Protein AF-A0A716LCE0-F1 (afdb_monomer_lite)

Secondary structure (DSSP, 8-state):
-----HHHHHHHHHHHHHHHHHHHHHHHHS-PPPP--S---S---HHHHHHHHHHHHH-

pLDDT: mean 82.01, std 11.82, range [48.97, 96.56]

Radius of gyration: 15.86 Å; chains: 1; bounding box: 36×22×34 Å

Structure (mmCIF, N/CA/C/O backbone):
data_AF-A0A716LCE0-F1
#
_entry.id   AF-A0A716LCE0-F1
#
loop_
_atom_site.group_PDB
_atom_site.id
_atom_site.type_symbol
_atom_site.label_atom_id
_atom_site.label_alt_id
_atom_site.label_comp_id
_atom_site.label_asym_id
_atom_site.label_entity_id
_atom_site.label_seq_id
_atom_site.pdbx_PDB_ins_code
_atom_site.Cartn_x
_atom_site.Cartn_y
_atom_site.Cartn_z
_atom_site.occupancy
_atom_site.B_iso_or_equiv
_atom_site.auth_seq_id
_at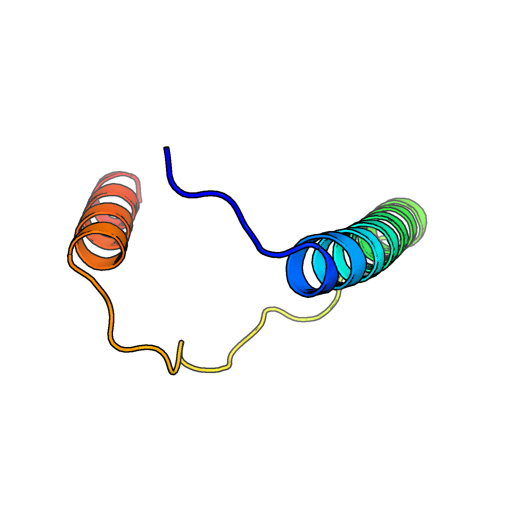om_site.auth_comp_id
_atom_site.auth_asym_id
_atom_site.auth_atom_id
_atom_site.pdbx_PDB_model_num
ATOM 1 N N . ILE A 1 1 ? 18.492 -12.028 -9.722 1.00 48.97 1 ILE A N 1
ATOM 2 C CA . ILE A 1 1 ? 17.954 -11.263 -8.574 1.00 48.97 1 ILE A CA 1
ATOM 3 C C . ILE A 1 1 ? 18.189 -9.804 -8.925 1.00 48.97 1 ILE A C 1
ATOM 5 O O . ILE A 1 1 ? 19.309 -9.488 -9.305 1.00 48.97 1 ILE A O 1
ATOM 9 N N . ILE A 1 2 ? 17.138 -8.985 -8.965 1.00 58.50 2 ILE A N 1
ATOM 10 C CA . ILE A 1 2 ? 17.254 -7.539 -9.202 1.00 58.50 2 ILE A CA 1
ATOM 11 C C . ILE A 1 2 ? 17.234 -6.899 -7.818 1.00 58.50 2 ILE A C 1
ATOM 13 O O . ILE A 1 2 ? 16.305 -7.148 -7.053 1.00 58.50 2 ILE A O 1
ATOM 17 N N . GLU A 1 3 ? 18.274 -6.144 -7.488 1.00 72.88 3 GLU A N 1
ATOM 18 C CA . GLU A 1 3 ? 18.415 -5.476 -6.195 1.00 72.88 3 GLU A CA 1
ATOM 19 C C . GLU A 1 3 ? 18.214 -3.972 -6.386 1.00 72.88 3 GLU A C 1
ATOM 21 O O . GLU A 1 3 ? 18.692 -3.390 -7.361 1.00 72.88 3 GLU A O 1
ATOM 26 N N . ALA A 1 4 ? 17.464 -3.351 -5.476 1.00 78.75 4 ALA A N 1
ATOM 27 C CA . ALA A 1 4 ? 17.295 -1.906 -5.459 1.00 78.75 4 ALA A CA 1
ATOM 28 C C . ALA A 1 4 ? 18.593 -1.227 -4.994 1.00 78.75 4 ALA A C 1
ATOM 30 O O . ALA A 1 4 ? 19.333 -1.779 -4.178 1.00 78.75 4 ALA A O 1
ATOM 31 N N . SER A 1 5 ? 18.863 -0.018 -5.492 1.00 86.38 5 SER A N 1
ATOM 32 C CA . SER A 1 5 ? 19.970 0.794 -4.981 1.00 86.38 5 SER A CA 1
ATOM 33 C C . SER A 1 5 ? 19.719 1.199 -3.524 1.00 86.38 5 SER A C 1
ATOM 35 O O . SER A 1 5 ? 18.576 1.245 -3.068 1.00 86.38 5 SER A O 1
ATOM 37 N N . THR A 1 6 ? 20.779 1.534 -2.787 1.00 86.81 6 THR A N 1
ATOM 38 C CA . THR A 1 6 ? 20.678 1.968 -1.383 1.00 86.81 6 THR A CA 1
ATOM 39 C C . THR A 1 6 ? 19.715 3.143 -1.203 1.00 86.81 6 THR A C 1
ATOM 41 O O . THR A 1 6 ? 18.892 3.124 -0.297 1.00 86.81 6 THR A O 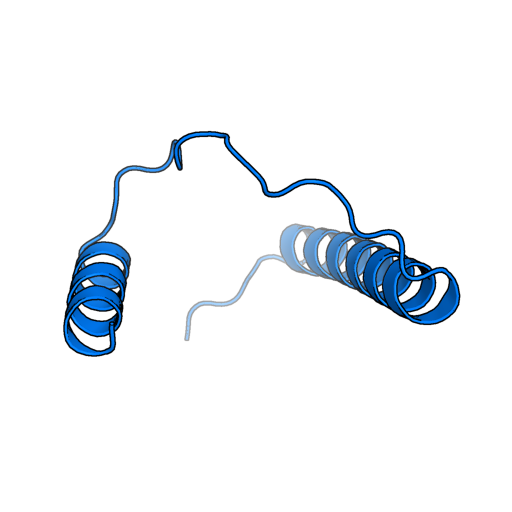1
ATOM 44 N N . GLU A 1 7 ? 19.750 4.121 -2.109 1.00 83.31 7 GLU A N 1
ATOM 45 C CA . GLU A 1 7 ? 18.850 5.282 -2.086 1.00 83.31 7 GLU A CA 1
ATOM 46 C C . GLU A 1 7 ? 17.379 4.875 -2.266 1.00 83.31 7 GLU A C 1
ATOM 48 O O . GLU A 1 7 ? 16.501 5.366 -1.557 1.00 83.31 7 GLU A O 1
ATOM 53 N N . LEU A 1 8 ? 17.104 3.928 -3.172 1.00 87.94 8 LEU A N 1
ATOM 54 C CA . LEU A 1 8 ? 15.756 3.391 -3.374 1.00 87.94 8 LEU A CA 1
ATOM 55 C C . LEU A 1 8 ? 15.281 2.569 -2.170 1.00 87.94 8 LEU A C 1
ATOM 57 O O . LEU A 1 8 ? 14.097 2.605 -1.837 1.00 87.94 8 LEU A O 1
ATOM 61 N N . LEU A 1 9 ? 16.186 1.856 -1.494 1.00 88.44 9 LEU A N 1
ATOM 62 C CA . LEU A 1 9 ? 15.870 1.135 -0.260 1.00 88.44 9 LEU A CA 1
ATOM 63 C C . LEU A 1 9 ? 15.518 2.097 0.877 1.00 88.44 9 LEU A C 1
ATOM 65 O O . LEU A 1 9 ? 14.519 1.889 1.564 1.00 88.44 9 LEU A O 1
ATOM 69 N N . GLU A 1 10 ? 16.298 3.160 1.062 1.00 90.00 10 GLU A N 1
ATOM 70 C CA . GLU A 1 10 ? 16.030 4.181 2.077 1.00 90.00 10 GLU A CA 1
ATOM 71 C C . GLU A 1 10 ? 14.697 4.890 1.825 1.00 90.00 10 GLU A C 1
ATOM 73 O O . GLU A 1 10 ? 13.878 5.006 2.744 1.00 90.00 10 GLU A O 1
ATOM 78 N N . LEU A 1 11 ? 14.434 5.288 0.576 1.00 92.69 11 LEU A N 1
ATOM 79 C CA . LEU A 1 11 ? 13.150 5.862 0.180 1.00 92.69 11 LEU A CA 1
ATOM 80 C C . LEU A 1 11 ? 12.000 4.879 0.440 1.00 92.69 11 LEU A C 1
ATOM 82 O O . LEU A 1 11 ? 11.004 5.242 1.067 1.00 92.69 11 LEU A O 1
ATOM 86 N N . GLY A 1 12 ? 12.163 3.615 0.044 1.00 89.56 12 GLY A N 1
ATOM 87 C CA . GLY A 1 12 ? 11.174 2.567 0.286 1.00 89.56 12 GLY A CA 1
ATOM 88 C C . GLY A 1 12 ? 10.878 2.357 1.774 1.00 89.56 12 GLY A C 1
ATOM 89 O O . GLY A 1 12 ? 9.723 2.168 2.158 1.00 89.56 12 GLY A O 1
ATOM 90 N N . MET A 1 13 ? 11.889 2.453 2.643 1.00 92.69 13 MET A N 1
ATOM 91 C CA . MET A 1 13 ? 11.701 2.371 4.095 1.00 92.69 13 MET A CA 1
ATOM 92 C C . MET A 1 13 ? 10.913 3.558 4.658 1.00 92.69 13 MET A C 1
ATOM 94 O O . MET A 1 13 ? 10.128 3.380 5.597 1.00 92.69 13 MET A O 1
ATOM 98 N N . LEU A 1 14 ? 11.128 4.764 4.128 1.00 94.00 14 LEU A N 1
ATOM 99 C CA . LEU A 1 14 ? 10.384 5.956 4.537 1.00 94.00 14 LEU A CA 1
ATOM 100 C C . LEU A 1 14 ? 8.913 5.853 4.127 1.00 94.00 14 LEU A C 1
ATOM 102 O O . LEU A 1 14 ? 8.042 6.041 4.982 1.00 94.00 14 LEU A O 1
ATOM 106 N N . GLU A 1 15 ? 8.647 5.474 2.876 1.00 92.06 15 GLU A N 1
ATOM 107 C CA . GLU A 1 15 ? 7.285 5.262 2.378 1.00 92.06 15 GLU A CA 1
ATOM 108 C C . GLU A 1 15 ? 6.575 4.152 3.157 1.00 92.06 15 GLU A C 1
ATOM 110 O O . GLU A 1 15 ? 5.477 4.365 3.664 1.00 92.06 15 GLU A O 1
ATOM 115 N N . TYR A 1 16 ? 7.233 3.012 3.398 1.00 90.31 16 TYR A N 1
ATOM 116 C CA . TYR A 1 16 ? 6.660 1.934 4.211 1.00 90.31 16 TYR A CA 1
ATOM 117 C C . TYR A 1 16 ? 6.223 2.421 5.600 1.00 90.31 16 TYR A C 1
ATOM 119 O O . TYR A 1 16 ? 5.106 2.153 6.045 1.00 90.31 16 TYR A O 1
ATOM 127 N N . ARG A 1 17 ? 7.084 3.172 6.298 1.00 93.69 17 ARG A N 1
ATOM 128 C CA . ARG A 1 17 ? 6.764 3.707 7.633 1.00 93.69 17 ARG A CA 1
ATOM 129 C C . ARG A 1 17 ? 5.587 4.677 7.600 1.00 93.69 17 ARG A C 1
ATOM 131 O O . ARG A 1 17 ? 4.791 4.680 8.540 1.00 93.69 17 ARG A O 1
ATOM 138 N N . LYS A 1 18 ? 5.490 5.505 6.558 1.00 91.94 18 LYS A N 1
ATOM 139 C CA . LYS A 1 18 ? 4.369 6.428 6.358 1.00 91.94 18 LYS A CA 1
ATOM 140 C C . LYS A 1 18 ? 3.069 5.650 6.148 1.00 91.94 18 LYS A C 1
ATOM 142 O O . LYS A 1 18 ? 2.133 5.854 6.918 1.00 91.94 18 LYS A O 1
ATOM 147 N N . THR A 1 19 ? 3.057 4.699 5.219 1.00 90.69 19 THR A N 1
ATOM 148 C CA . THR A 1 19 ? 1.886 3.864 4.921 1.00 90.69 19 THR A CA 1
ATOM 149 C C . THR A 1 19 ? 1.415 3.090 6.149 1.00 90.69 19 THR A C 1
ATOM 151 O O . THR A 1 19 ? 0.228 3.078 6.456 1.00 90.69 19 THR A O 1
ATOM 154 N N . MET A 1 20 ? 2.332 2.502 6.925 1.00 94.31 20 MET A N 1
ATOM 155 C CA . MET A 1 20 ? 1.964 1.792 8.156 1.00 94.31 20 MET A CA 1
ATOM 156 C C . MET A 1 20 ? 1.298 2.704 9.193 1.00 94.31 20 MET A C 1
ATOM 158 O O . MET A 1 20 ? 0.399 2.264 9.909 1.00 94.31 20 MET A O 1
ATOM 162 N N . ARG A 1 21 ? 1.707 3.976 9.271 1.00 93.19 21 ARG A N 1
ATOM 163 C CA . ARG A 1 21 ? 1.062 4.960 10.148 1.00 93.19 21 ARG A CA 1
ATOM 164 C C . ARG A 1 21 ? -0.336 5.321 9.653 1.00 93.19 21 ARG A C 1
ATOM 166 O O . ARG A 1 21 ? -1.247 5.422 10.467 1.00 93.19 21 ARG A O 1
ATOM 173 N N . GLU A 1 22 ? -0.501 5.513 8.348 1.00 91.94 22 GLU A N 1
ATOM 174 C CA . GLU A 1 22 ? -1.804 5.803 7.739 1.00 91.94 22 GLU A CA 1
ATOM 175 C C . GLU A 1 22 ? -2.783 4.640 7.942 1.00 91.94 22 GLU A C 1
ATOM 177 O O . GLU A 1 22 ? -3.926 4.873 8.326 1.00 91.94 22 GLU A O 1
ATOM 182 N N . ILE A 1 23 ? -2.313 3.394 7.805 1.00 91.00 23 ILE A N 1
ATOM 183 C CA . ILE A 1 23 ? -3.107 2.190 8.090 1.00 91.00 23 ILE A CA 1
ATOM 184 C C . ILE A 1 23 ? -3.541 2.147 9.555 1.00 91.00 23 ILE A C 1
ATOM 186 O O . ILE A 1 23 ? -4.712 1.903 9.830 1.00 91.00 23 ILE A O 1
ATOM 190 N N . ALA A 1 24 ? -2.621 2.379 10.496 1.00 95.00 24 ALA A N 1
ATOM 191 C CA . ALA A 1 24 ? -2.957 2.387 11.920 1.00 95.00 24 ALA A CA 1
ATOM 192 C C . ALA A 1 24 ? -4.001 3.468 12.244 1.00 95.00 24 ALA A C 1
ATOM 194 O O . ALA A 1 24 ? -4.991 3.185 12.909 1.00 95.00 24 ALA A O 1
ATOM 195 N N . ASN A 1 25 ? -3.834 4.676 11.697 1.00 94.06 25 ASN A N 1
ATOM 196 C CA . ASN A 1 25 ? -4.796 5.759 11.883 1.00 94.06 25 ASN A CA 1
ATOM 197 C C . ASN A 1 25 ? -6.179 5.415 11.304 1.00 94.06 25 ASN A C 1
ATOM 199 O O . ASN A 1 25 ? -7.191 5.609 11.974 1.00 94.06 25 ASN A O 1
ATOM 203 N N . GLY A 1 26 ? -6.234 4.863 10.089 1.00 93.00 26 GLY A N 1
ATOM 204 C CA . GLY A 1 26 ? -7.495 4.438 9.477 1.00 93.00 26 GLY A CA 1
ATOM 205 C C . GLY A 1 26 ? -8.169 3.300 10.245 1.00 93.00 26 GLY A C 1
ATOM 206 O O . GLY A 1 26 ? -9.394 3.267 10.357 1.00 93.00 26 GLY A O 1
ATOM 207 N N . PHE A 1 27 ? -7.380 2.404 10.844 1.00 94.12 27 PHE A N 1
ATOM 208 C CA . PHE A 1 27 ? -7.891 1.351 11.717 1.00 94.12 27 PHE A CA 1
ATOM 209 C C . PHE A 1 27 ? -8.485 1.910 13.018 1.00 94.12 27 PHE A C 1
ATOM 211 O O . PHE A 1 27 ? -9.577 1.503 13.409 1.00 94.12 27 PHE A O 1
ATOM 218 N N . ASP A 1 28 ? -7.800 2.858 13.660 1.00 96.56 28 ASP A N 1
ATOM 219 C CA . ASP A 1 28 ? -8.218 3.431 14.944 1.00 96.56 28 ASP A CA 1
ATOM 220 C C . ASP A 1 28 ? -9.414 4.390 14.810 1.00 96.56 28 ASP A C 1
ATOM 222 O O . ASP A 1 28 ? -10.283 4.431 15.682 1.00 96.56 28 ASP A O 1
ATOM 226 N N . THR A 1 29 ? -9.469 5.174 13.730 1.00 95.75 29 THR A N 1
ATOM 227 C CA . THR A 1 29 ? -10.499 6.211 13.518 1.00 95.75 29 THR A CA 1
ATOM 228 C C . THR A 1 29 ? -11.674 5.738 12.668 1.00 95.75 29 THR A C 1
ATOM 230 O O . THR A 1 29 ? -12.744 6.343 12.708 1.00 95.75 29 THR A O 1
ATOM 233 N N . GLY A 1 30 ? -11.491 4.671 11.887 1.00 92.94 30 GLY A N 1
ATOM 234 C CA . GLY A 1 30 ? -12.441 4.241 10.862 1.00 92.94 30 GLY A CA 1
ATOM 235 C C . GLY A 1 30 ? -12.465 5.137 9.617 1.00 92.94 30 GLY A C 1
ATOM 236 O O . GLY A 1 30 ? -13.201 4.836 8.676 1.00 92.94 30 GLY A O 1
ATOM 237 N N . GLU A 1 31 ? -11.670 6.210 9.581 1.00 89.88 31 GLU A N 1
ATOM 238 C CA . GLU A 1 31 ? -11.559 7.118 8.442 1.00 89.88 31 GLU A CA 1
ATOM 239 C C . GLU A 1 31 ? -10.399 6.690 7.541 1.00 89.88 31 GLU A C 1
ATOM 241 O O . GLU A 1 31 ? -9.224 6.823 7.881 1.00 89.88 31 GLU A O 1
ATOM 246 N N . TRP A 1 32 ? -10.733 6.176 6.361 1.00 89.81 32 TRP A N 1
ATOM 247 C CA . TRP A 1 32 ? -9.756 5.781 5.353 1.00 89.81 32 TRP A CA 1
ATOM 248 C C . TRP A 1 32 ? -9.617 6.866 4.294 1.00 89.81 32 TRP A C 1
ATOM 250 O O . TRP A 1 32 ? -10.610 7.459 3.865 1.00 89.81 32 TRP A O 1
ATOM 260 N N . SER A 1 33 ? -8.384 7.093 3.839 1.00 82.19 33 SER A N 1
ATOM 261 C CA . SER A 1 33 ? -8.122 7.931 2.671 1.00 82.19 33 SER A CA 1
ATOM 262 C C . SER A 1 33 ? -8.987 7.474 1.498 1.00 82.19 33 SER A C 1
ATOM 264 O O . SER A 1 33 ? -9.172 6.273 1.280 1.00 82.19 33 SER A O 1
ATOM 266 N N . ALA A 1 34 ? -9.525 8.436 0.747 1.00 83.75 34 ALA A N 1
ATOM 267 C CA . ALA A 1 34 ? -10.335 8.132 -0.423 1.00 83.75 34 ALA A CA 1
ATOM 268 C C . ALA A 1 34 ? -9.551 7.235 -1.402 1.00 83.75 34 ALA A C 1
ATOM 270 O O . ALA A 1 34 ? -8.324 7.354 -1.485 1.00 83.75 34 ALA A O 1
ATOM 271 N N . PRO A 1 35 ? -10.236 6.353 -2.154 1.00 78.00 35 PRO A N 1
ATOM 272 C CA . PRO A 1 35 ? -9.586 5.544 -3.172 1.00 78.00 35 PRO A CA 1
ATOM 273 C C . PRO A 1 35 ? -8.766 6.414 -4.123 1.00 78.00 35 PRO A C 1
ATOM 275 O O . PRO A 1 35 ? -9.221 7.477 -4.552 1.00 78.00 35 PRO A O 1
ATOM 278 N N . ILE A 1 36 ? -7.568 5.945 -4.469 1.00 76.50 36 ILE A N 1
ATOM 279 C CA . ILE A 1 36 ? -6.769 6.567 -5.521 1.00 76.50 36 ILE A CA 1
ATOM 280 C C . ILE A 1 36 ? -7.553 6.390 -6.825 1.00 76.50 36 ILE A C 1
ATOM 282 O O . ILE A 1 36 ? -7.828 5.268 -7.244 1.00 76.50 36 ILE A O 1
ATOM 286 N N . THR A 1 37 ? -7.975 7.510 -7.405 1.00 78.19 37 THR A N 1
ATOM 287 C CA . THR A 1 37 ? -8.766 7.576 -8.650 1.00 78.19 37 THR A CA 1
ATOM 288 C C . THR A 1 37 ? -7.921 8.001 -9.843 1.00 78.19 37 THR A C 1
ATOM 290 O O . THR A 1 37 ? -8.439 8.130 -10.947 1.00 78.19 37 THR A O 1
ATOM 293 N N . GLU A 1 38 ? -6.628 8.228 -9.618 1.00 75.94 38 GLU A N 1
ATOM 294 C CA . GLU A 1 38 ? -5.668 8.505 -10.673 1.00 75.94 38 GLU A CA 1
ATOM 295 C C . GLU A 1 38 ? -5.547 7.266 -11.563 1.00 75.94 38 GLU A C 1
ATOM 297 O O . GLU A 1 38 ? -5.322 6.154 -11.074 1.00 75.94 38 GLU A O 1
ATOM 302 N N .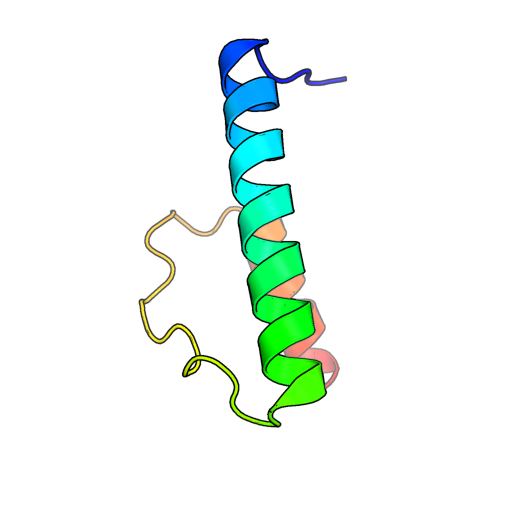 ASP A 1 39 ? -5.724 7.460 -12.870 1.00 63.88 39 ASP A N 1
ATOM 303 C CA . ASP A 1 39 ? -5.426 6.426 -13.851 1.00 63.88 39 ASP A CA 1
ATOM 304 C C . ASP A 1 39 ? -3.947 6.062 -13.713 1.00 63.88 39 ASP A C 1
ATOM 306 O O . ASP A 1 39 ? -3.087 6.942 -13.718 1.00 63.88 39 ASP A O 1
ATOM 310 N N . TYR A 1 40 ? -3.657 4.769 -13.559 1.00 57.62 40 TYR A N 1
ATOM 311 C CA . TYR A 1 40 ? -2.293 4.255 -13.457 1.00 57.62 40 TYR A CA 1
ATOM 312 C C . TYR A 1 40 ? -1.500 4.750 -14.679 1.00 57.62 40 TYR A C 1
ATOM 314 O O . TYR A 1 40 ? -1.781 4.347 -15.807 1.00 57.62 40 TYR A O 1
ATOM 322 N N . THR A 1 41 ? -0.580 5.694 -14.471 1.00 57.03 41 THR A N 1
ATOM 323 C CA . THR A 1 41 ? 0.097 6.426 -1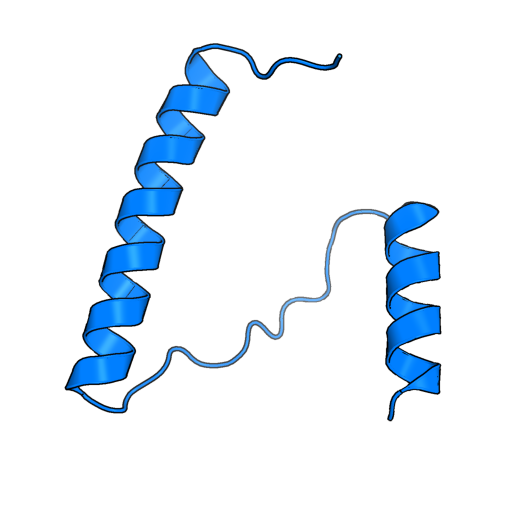5.556 1.00 57.03 41 THR A CA 1
ATOM 324 C C . THR A 1 41 ? 1.282 5.673 -16.149 1.00 57.03 41 THR A C 1
ATOM 326 O O . THR A 1 41 ? 1.802 6.081 -17.188 1.00 57.03 41 THR A O 1
ATOM 329 N N . ASP A 1 42 ? 1.689 4.566 -15.531 1.00 64.94 42 ASP A N 1
ATOM 330 C CA . ASP A 1 42 ? 2.695 3.671 -16.087 1.00 64.94 42 ASP A CA 1
ATOM 331 C C . ASP A 1 42 ? 2.069 2.795 -17.176 1.00 64.94 42 ASP A C 1
ATOM 333 O O . ASP A 1 42 ? 0.997 2.213 -16.984 1.00 64.94 42 ASP A O 1
ATOM 337 N N . GLU A 1 43 ? 2.741 2.688 -18.330 1.00 69.38 43 GLU A N 1
ATOM 338 C CA . GLU A 1 43 ? 2.362 1.726 -19.364 1.00 69.38 43 GLU A CA 1
ATOM 339 C C . GLU A 1 43 ? 2.229 0.342 -18.722 1.00 69.38 43 GLU A C 1
ATOM 341 O O . GLU A 1 43 ? 3.186 -0.206 -18.171 1.00 69.38 43 GLU A O 1
ATOM 346 N N . LEU A 1 44 ? 1.012 -0.202 -18.771 1.00 68.56 44 LEU A N 1
ATOM 347 C CA . LEU A 1 44 ? 0.689 -1.510 -18.225 1.00 68.56 44 LEU A CA 1
ATOM 348 C C . LEU A 1 44 ? 1.628 -2.554 -18.830 1.00 68.56 44 LEU A C 1
ATOM 350 O O . LEU A 1 44 ? 1.530 -2.882 -20.013 1.00 68.56 44 LEU A O 1
ATOM 354 N N . ASN A 1 45 ? 2.536 -3.085 -18.012 1.00 73.44 45 ASN A N 1
ATOM 355 C CA . ASN A 1 45 ? 3.404 -4.165 -18.453 1.00 73.44 45 ASN A CA 1
ATOM 356 C C . ASN A 1 45 ? 2.609 -5.487 -18.526 1.00 73.44 45 ASN A C 1
ATOM 358 O O . ASN A 1 45 ? 1.527 -5.636 -17.950 1.00 73.44 45 ASN A O 1
ATOM 362 N N . ASP A 1 46 ? 3.173 -6.494 -19.193 1.00 78.62 46 ASP A N 1
ATOM 363 C CA . ASP A 1 46 ? 2.535 -7.809 -19.373 1.00 78.62 46 ASP A CA 1
ATOM 364 C C . ASP A 1 46 ? 2.170 -8.529 -18.059 1.00 78.62 46 ASP A C 1
ATOM 366 O O . ASP A 1 46 ? 1.355 -9.459 -18.050 1.00 78.62 46 ASP A O 1
ATOM 370 N N . PHE A 1 47 ? 2.814 -8.186 -16.941 1.00 80.69 47 PHE A N 1
ATOM 371 C CA . PHE A 1 47 ? 2.470 -8.721 -15.625 1.00 80.69 47 PHE A CA 1
ATOM 372 C C . PHE A 1 47 ? 1.220 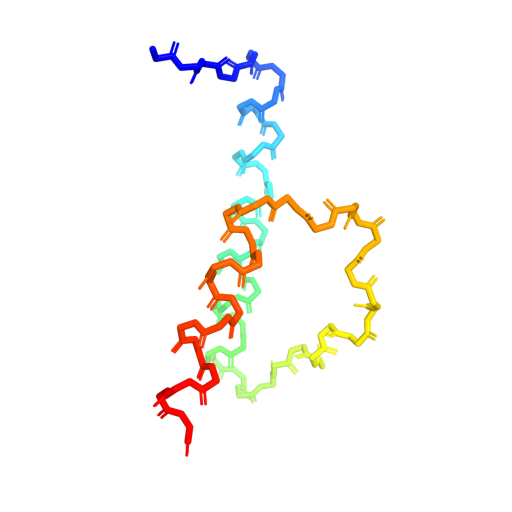-8.038 -15.062 1.00 80.69 47 PHE A C 1
ATOM 374 O O . PHE A 1 47 ? 0.308 -8.731 -14.602 1.00 80.69 47 PHE A O 1
ATOM 381 N N . ASP A 1 48 ? 1.139 -6.714 -15.163 1.00 79.12 48 ASP A N 1
ATOM 382 C CA . ASP A 1 48 ? -0.009 -5.933 -14.704 1.00 79.12 48 ASP A CA 1
ATOM 383 C C . ASP A 1 48 ? -1.271 -6.295 -15.496 1.00 79.12 48 ASP A C 1
ATOM 385 O O . ASP A 1 48 ? -2.335 -6.498 -14.905 1.00 79.12 48 ASP A O 1
ATOM 389 N N . VAL A 1 49 ? -1.140 -6.513 -16.811 1.00 82.50 49 VAL A N 1
ATOM 390 C CA . VAL A 1 49 ? -2.246 -6.971 -17.671 1.00 82.50 49 VAL A CA 1
ATOM 391 C C . VAL A 1 49 ? -2.770 -8.330 -17.207 1.00 82.50 49 VAL A C 1
ATOM 393 O O . VAL A 1 49 ? -3.971 -8.490 -16.985 1.00 82.50 49 VAL A O 1
ATOM 396 N N . ARG A 1 50 ? -1.876 -9.300 -16.976 1.00 84.31 50 ARG A N 1
ATOM 397 C CA . ARG A 1 50 ? -2.268 -10.635 -16.489 1.00 84.31 50 ARG A CA 1
ATOM 398 C C . ARG A 1 50 ? -2.905 -10.583 -15.104 1.00 84.31 50 ARG A C 1
ATOM 400 O O . ARG A 1 50 ? -3.829 -11.346 -14.822 1.00 84.31 50 ARG A O 1
ATOM 407 N N . ARG A 1 51 ? -2.439 -9.685 -14.234 1.00 82.12 51 ARG A N 1
ATOM 408 C CA . ARG A 1 51 ? -3.027 -9.477 -12.906 1.00 82.12 51 ARG A CA 1
ATOM 409 C C . ARG A 1 51 ? -4.437 -8.890 -13.003 1.00 82.12 51 ARG A C 1
ATOM 411 O O . ARG A 1 51 ? -5.321 -9.346 -12.278 1.00 82.12 5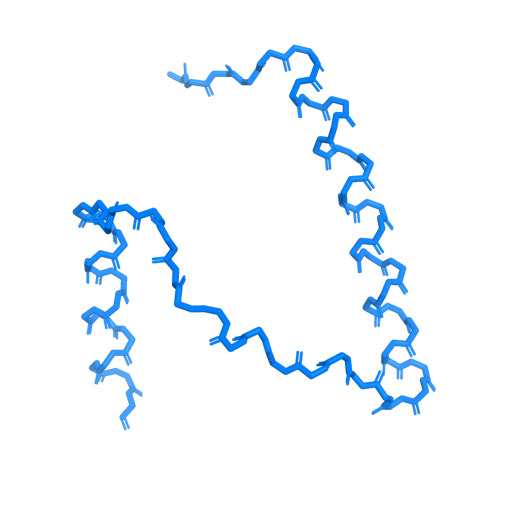1 ARG A O 1
ATOM 418 N N . LEU A 1 52 ? -4.660 -7.929 -13.900 1.00 82.81 52 LEU A N 1
ATOM 419 C CA . LEU A 1 52 ? -5.991 -7.372 -14.156 1.00 82.81 52 LEU A CA 1
ATOM 420 C C . LEU A 1 52 ? -6.949 -8.413 -14.745 1.00 82.81 52 LEU A C 1
ATOM 422 O O . LEU A 1 52 ? -8.101 -8.484 -14.316 1.00 82.81 52 LEU A O 1
ATOM 426 N N . GLU A 1 53 ? -6.489 -9.248 -15.679 1.00 84.94 53 GLU A N 1
ATOM 427 C CA . GLU A 1 53 ? -7.291 -10.359 -16.205 1.00 84.94 53 GLU A CA 1
ATOM 428 C C . GLU A 1 53 ? -7.681 -11.350 -15.102 1.00 84.94 53 GLU A C 1
ATOM 430 O O . GLU A 1 53 ? -8.849 -11.721 -14.997 1.00 84.94 53 GLU A O 1
ATOM 435 N N . ALA A 1 54 ? -6.740 -11.722 -14.229 1.00 84.50 54 ALA A N 1
ATOM 436 C CA . ALA A 1 54 ? -7.015 -12.627 -13.115 1.00 84.50 54 ALA A CA 1
ATOM 437 C C . ALA A 1 54 ? -8.049 -12.057 -12.128 1.00 84.50 54 ALA A C 1
ATOM 439 O O . ALA A 1 54 ? -8.929 -12.788 -11.673 1.00 84.50 54 ALA A O 1
ATOM 440 N N . LEU A 1 55 ? -7.982 -10.754 -11.829 1.00 79.31 55 LEU A N 1
ATOM 441 C CA . LEU A 1 55 ? -8.953 -10.082 -10.958 1.00 79.31 55 LEU A CA 1
ATOM 442 C C . LEU A 1 55 ? -10.352 -10.015 -11.587 1.00 79.31 55 LEU A C 1
ATOM 444 O O . LEU A 1 55 ? -11.338 -10.192 -10.878 1.00 79.31 55 LEU A O 1
ATOM 448 N N . ARG A 1 56 ? -10.454 -9.822 -12.909 1.00 76.75 56 ARG A N 1
ATOM 449 C CA . ARG A 1 56 ? -11.742 -9.825 -13.630 1.00 76.75 56 ARG A CA 1
ATOM 450 C C . ARG A 1 56 ? -12.438 -11.185 -13.634 1.00 76.75 56 ARG A C 1
ATOM 452 O O . ARG A 1 56 ? -13.653 -11.222 -13.743 1.00 76.75 56 ARG A O 1
ATOM 459 N N . VAL A 1 57 ? -11.688 -12.281 -13.539 1.00 77.75 57 VAL A N 1
ATOM 460 C CA . VAL A 1 57 ? -12.245 -13.646 -13.480 1.00 77.75 57 VAL A CA 1
ATOM 461 C C . VAL A 1 57 ? -12.722 -14.012 -12.062 1.00 77.75 57 VAL A C 1
ATOM 463 O O . VAL A 1 57 ? -13.492 -14.955 -11.905 1.00 77.75 57 VAL A O 1
ATOM 466 N N . GLN A 1 58 ? -12.279 -13.284 -11.029 1.00 62.50 58 GLN A N 1
ATOM 467 C CA . GLN A 1 58 ? -12.670 -13.506 -9.628 1.00 62.50 58 GLN A CA 1
ATOM 468 C C . GLN A 1 58 ? -13.869 -12.659 -9.160 1.00 62.50 58 GLN A C 1
ATOM 470 O O . GLN A 1 58 ? -14.362 -12.900 -8.057 1.00 62.50 58 GLN A O 1
ATOM 475 N N . ALA A 1 59 ? -14.316 -11.688 -9.964 1.00 52.00 59 ALA A N 1
ATOM 476 C CA . ALA A 1 59 ? -15.500 -10.857 -9.723 1.00 52.00 59 ALA A CA 1
ATOM 477 C C . ALA A 1 59 ? -16.742 -11.443 -10.412 1.00 52.00 59 ALA A C 1
ATOM 479 O O . ALA A 1 59 ? -17.836 -11.345 -9.813 1.00 52.00 59 ALA A O 1
#

Sequence (59 aa):
IIEASTELLELGMLEYRKTMREIANGFDTGEWSAPITEDYTDELNDFDVRRLEALRVQA

Organism: Salmonella typhimurium (NCBI:txid90371)

Foldseek 3Di:
DDDDDPVVVVVVVVVVVVVVVLVVCCVVPVDHDDDDPDDPPDDQDPVNVVVVVVVVVVD